Protein AF-A0A8S4QNG9-F1 (afdb_monomer)

Foldseek 3Di:
DDDDDPPDDPDDPDPDQPDPVSVVCVVVPPVNLVVCLVVVQVVLVVVCPDPPDDPPDCSVVDDRDDSVNVVVVVVVVVVPVVDDDPDPVVD

Secondary structure (DSSP, 8-state):
-------S-SS-SSPPPSSHHHHHHTTS-HHHHHHHHHHHHHHHHHHHTSTT--TT-GGGG--PPPHHHHHHHHHHHHHHHHS--S-GGG-

pLDDT: mean 91.46, std 7.07, range [65.31, 98.69]

Structure (mmCIF, N/CA/C/O backbone):
data_AF-A0A8S4QNG9-F1
#
_entry.id   AF-A0A8S4QNG9-F1
#
loop_
_atom_site.group_PDB
_atom_site.id
_atom_site.type_symbol
_atom_site.label_atom_id
_atom_site.label_alt_id
_atom_site.label_comp_id
_atom_site.label_asym_id
_atom_site.label_entity_id
_atom_site.label_seq_id
_atom_site.pdbx_PDB_ins_code
_atom_site.Cartn_x
_atom_site.Cartn_y
_atom_site.Cartn_z
_atom_site.occupancy
_atom_site.B_iso_or_equiv
_atom_site.auth_seq_id
_atom_site.auth_comp_id
_atom_site.auth_asym_id
_atom_site.auth_atom_id
_atom_site.pdbx_PDB_model_num
ATOM 1 N N . MET A 1 1 ? -39.002 -18.753 0.652 1.00 65.31 1 MET A N 1
ATOM 2 C CA . MET A 1 1 ? -37.804 -17.961 0.998 1.00 65.31 1 MET A CA 1
ATOM 3 C C . MET A 1 1 ? -37.126 -18.685 2.152 1.00 65.31 1 MET A C 1
ATOM 5 O O . MET A 1 1 ? -37.814 -18.953 3.127 1.00 65.31 1 MET A O 1
ATOM 9 N N . LYS A 1 2 ? -35.874 -19.139 2.008 1.00 69.75 2 LYS A N 1
ATOM 10 C CA . LYS A 1 2 ? -35.162 -19.803 3.113 1.00 69.75 2 LYS A CA 1
ATOM 11 C C . LYS A 1 2 ? -34.777 -18.737 4.139 1.00 69.75 2 LYS A C 1
ATOM 13 O O . LYS A 1 2 ? -34.159 -17.747 3.758 1.00 69.75 2 LYS A O 1
ATOM 18 N N . THR A 1 3 ? -35.165 -18.925 5.392 1.00 74.56 3 THR A N 1
ATOM 19 C CA . THR A 1 3 ? -34.655 -18.148 6.523 1.00 74.56 3 THR A CA 1
ATOM 20 C C . THR A 1 3 ? -33.199 -18.541 6.754 1.00 74.56 3 THR A C 1
ATOM 22 O O . THR A 1 3 ? -32.878 -19.725 6.837 1.00 74.56 3 THR A O 1
ATOM 25 N N . ILE A 1 4 ? -32.312 -17.548 6.756 1.00 82.38 4 ILE A N 1
ATOM 26 C CA . ILE A 1 4 ? -30.915 -17.714 7.151 1.00 82.38 4 ILE A CA 1
ATOM 27 C C . ILE A 1 4 ? -30.837 -17.176 8.573 1.00 82.38 4 ILE A C 1
ATOM 29 O O . ILE A 1 4 ? -30.959 -15.969 8.777 1.00 82.38 4 ILE A O 1
ATOM 33 N N . ASP A 1 5 ? -30.683 -18.076 9.537 1.00 80.81 5 ASP A N 1
ATOM 34 C CA . ASP A 1 5 ? -30.532 -17.703 10.937 1.00 80.81 5 ASP A CA 1
ATOM 35 C C . ASP A 1 5 ? -29.065 -17.340 11.187 1.00 80.81 5 ASP A C 1
ATOM 37 O O . ASP A 1 5 ? -28.170 -18.182 11.100 1.00 80.81 5 ASP A O 1
ATOM 41 N N . PHE A 1 6 ? -28.803 -16.064 11.464 1.00 81.00 6 PHE A N 1
ATOM 42 C CA . PHE A 1 6 ? -27.481 -15.601 11.878 1.00 81.00 6 PHE A CA 1
ATOM 43 C C . PHE A 1 6 ? -27.262 -16.003 13.341 1.00 81.00 6 PHE A C 1
ATOM 45 O O . PHE A 1 6 ? -27.693 -15.310 14.256 1.00 81.00 6 PHE A O 1
ATOM 52 N N . THR A 1 7 ? -26.630 -17.157 13.561 1.00 85.88 7 THR A N 1
ATOM 53 C CA . THR A 1 7 ? -26.410 -17.736 14.901 1.00 85.88 7 THR A CA 1
ATOM 54 C C . THR A 1 7 ? -25.183 -17.187 15.627 1.00 85.88 7 THR A C 1
ATOM 56 O O . THR A 1 7 ? -24.967 -17.514 16.791 1.00 85.88 7 THR A O 1
ATOM 59 N N . THR A 1 8 ? -24.349 -16.405 14.945 1.00 82.25 8 THR A N 1
ATOM 60 C CA . THR A 1 8 ? -23.089 -15.890 15.490 1.00 82.25 8 THR A CA 1
ATOM 61 C C . THR A 1 8 ? -23.275 -14.470 16.008 1.00 82.25 8 THR A C 1
ATOM 63 O O . THR A 1 8 ? -23.901 -13.643 15.346 1.00 82.25 8 THR A O 1
ATOM 66 N N . GLU A 1 9 ? -22.697 -14.178 17.172 1.00 83.19 9 GLU A N 1
ATOM 67 C CA . GLU A 1 9 ? -22.682 -12.827 17.730 1.00 83.19 9 GLU A CA 1
ATOM 68 C C . GLU A 1 9 ? -21.927 -11.858 16.812 1.00 83.19 9 GLU A C 1
ATOM 70 O O . GLU A 1 9 ? -20.857 -12.172 16.282 1.00 83.19 9 GLU A O 1
ATOM 75 N N . GLN A 1 10 ? -22.489 -10.664 16.620 1.00 83.06 10 GLN A N 1
ATOM 76 C CA . GLN A 1 10 ? -21.876 -9.622 15.805 1.00 83.06 10 GLN A CA 1
ATOM 77 C C . GLN A 1 10 ? -20.713 -8.980 16.573 1.00 83.06 10 GLN A C 1
ATOM 79 O O . GLN A 1 10 ? -20.893 -8.002 17.297 1.00 83.06 10 GLN A O 1
ATOM 84 N N . GLN A 1 11 ? -19.514 -9.532 16.399 1.00 85.25 11 GLN A N 1
ATOM 85 C CA . GLN A 1 11 ? -18.287 -9.058 17.035 1.00 85.25 11 GLN A CA 1
ATOM 86 C C . GLN A 1 11 ? -17.081 -9.156 16.098 1.00 85.25 11 GLN A C 1
ATOM 88 O O . GLN A 1 11 ? -17.127 -9.825 15.063 1.00 85.25 11 GLN A O 1
ATOM 93 N N . LEU A 1 12 ? -15.984 -8.497 16.478 1.00 83.19 12 LEU A N 1
ATOM 94 C CA . LEU A 1 12 ? -14.692 -8.737 15.845 1.00 83.19 12 LEU A CA 1
ATOM 95 C C . LEU A 1 12 ? -14.242 -10.167 16.157 1.00 83.19 12 LEU A C 1
ATOM 97 O O . LEU A 1 12 ? -14.281 -10.606 17.302 1.00 83.19 12 LEU A O 1
ATOM 101 N N . LEU A 1 13 ? -13.774 -10.878 15.133 1.00 89.31 13 LEU A N 1
ATOM 102 C CA . LEU A 1 13 ? -13.194 -12.220 15.278 1.00 89.31 13 LEU A CA 1
ATOM 103 C C . LEU A 1 13 ? -11.728 -12.183 15.744 1.00 89.31 13 LEU A C 1
ATOM 105 O O . LEU A 1 13 ? -11.031 -13.193 15.725 1.00 89.31 13 LEU A O 1
ATOM 109 N N . VAL A 1 14 ? -11.265 -11.002 16.137 1.00 89.31 14 VAL A N 1
ATOM 110 C CA . VAL A 1 14 ? -9.918 -10.691 16.602 1.00 89.31 14 VAL A CA 1
ATOM 111 C C . VAL A 1 14 ? -10.031 -9.800 17.837 1.00 89.31 14 VAL A C 1
ATOM 113 O O . VAL A 1 14 ? -11.057 -9.128 18.006 1.00 89.31 14 VAL A O 1
ATOM 116 N N . PRO A 1 15 ? -9.003 -9.760 18.701 1.00 91.44 15 PRO A N 1
ATOM 117 C CA . PRO A 1 15 ? -8.955 -8.789 19.780 1.00 91.44 15 PRO A CA 1
ATOM 118 C C . PRO A 1 15 ? -9.165 -7.364 19.244 1.00 91.44 15 PRO A C 1
ATOM 120 O O . PRO A 1 15 ? -8.622 -7.027 18.187 1.00 91.44 15 PRO A O 1
ATOM 123 N N . PRO A 1 16 ? -9.938 -6.520 19.946 1.00 91.38 16 PRO A N 1
ATOM 124 C CA . PRO A 1 16 ? -10.070 -5.120 19.577 1.00 91.38 16 PRO A CA 1
ATOM 125 C C . PRO A 1 16 ? -8.689 -4.442 19.541 1.00 91.38 16 PRO A C 1
ATOM 127 O O . PRO A 1 16 ? -7.887 -4.677 20.449 1.00 91.38 16 PRO A O 1
ATOM 130 N N . PRO A 1 17 ? -8.403 -3.610 18.525 1.00 94.50 17 PRO A N 1
ATOM 131 C CA . PRO A 1 17 ? -7.126 -2.912 18.431 1.00 94.50 17 PRO A CA 1
ATOM 132 C C . PRO A 1 17 ? -6.967 -1.930 19.595 1.00 94.50 17 PRO A C 1
ATOM 134 O O . PRO A 1 17 ? -7.944 -1.304 20.019 1.00 94.50 17 PRO A O 1
ATOM 137 N N . THR A 1 18 ? -5.744 -1.791 20.112 1.00 96.00 18 THR A N 1
ATOM 138 C CA . THR A 1 18 ? -5.481 -0.930 21.275 1.00 96.00 18 THR A CA 1
ATOM 139 C C . THR A 1 18 ? -5.102 0.496 20.886 1.00 96.00 18 THR A C 1
ATOM 141 O O . THR A 1 18 ? -5.309 1.423 21.670 1.00 96.00 18 THR A O 1
ATOM 144 N N . ASP A 1 19 ? -4.631 0.687 19.652 1.00 96.69 19 ASP A N 1
ATOM 145 C CA . ASP A 1 19 ? -4.289 1.985 19.085 1.00 96.69 19 ASP A CA 1
ATOM 146 C C . ASP A 1 19 ? -4.614 2.068 17.567 1.00 96.69 19 ASP A C 1
ATOM 148 O O . ASP A 1 19 ? -5.037 1.079 16.951 1.00 96.69 19 ASP A O 1
ATOM 152 N N . PRO A 1 20 ? -4.474 3.250 16.930 1.00 94.31 20 PRO A N 1
ATOM 153 C CA . PRO A 1 20 ? -4.750 3.407 15.501 1.00 94.31 20 PRO A CA 1
ATOM 154 C C . PRO A 1 20 ? -3.847 2.578 14.577 1.00 94.31 20 PRO A C 1
ATOM 156 O O . PRO A 1 20 ? -4.268 2.228 13.473 1.00 94.31 20 PRO A O 1
ATOM 159 N N . TYR A 1 21 ? -2.617 2.277 14.995 1.00 94.69 21 TYR A N 1
ATOM 160 C CA . TYR A 1 21 ? -1.690 1.463 14.216 1.00 94.69 21 TYR A CA 1
ATOM 161 C C . TYR A 1 21 ? -2.103 -0.012 14.243 1.00 94.69 21 TYR A C 1
ATOM 163 O O . TYR A 1 21 ? -2.155 -0.642 13.186 1.00 94.69 21 TYR A O 1
ATOM 171 N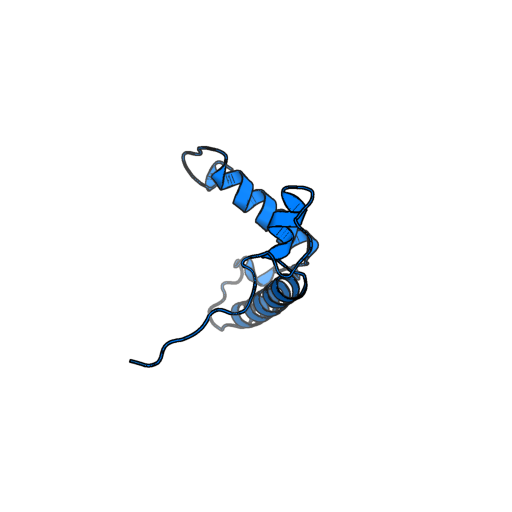 N . ASP A 1 22 ? -2.504 -0.535 15.402 1.00 95.12 22 ASP A N 1
ATOM 172 C CA . ASP A 1 22 ? -3.093 -1.869 15.527 1.00 95.12 22 ASP A CA 1
ATOM 173 C C . ASP A 1 22 ? -4.327 -2.001 14.629 1.00 95.12 22 ASP A C 1
ATOM 175 O O . ASP A 1 22 ? -4.461 -2.969 13.882 1.00 95.12 22 ASP A O 1
ATOM 179 N N . ALA A 1 23 ? -5.208 -0.993 14.646 1.00 94.19 23 ALA A N 1
ATOM 180 C CA . ALA A 1 23 ? -6.403 -0.975 13.808 1.00 94.19 23 ALA A CA 1
ATOM 181 C C . ALA A 1 23 ? -6.056 -0.997 12.310 1.00 94.19 23 ALA A C 1
ATOM 183 O O . ALA A 1 23 ? -6.708 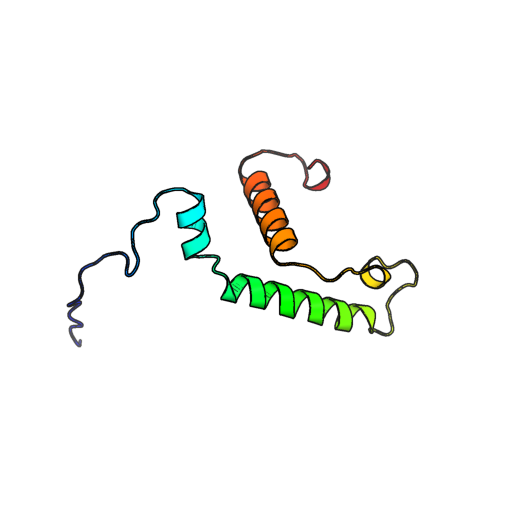-1.695 11.537 1.00 94.19 23 ALA A O 1
ATOM 184 N N . PHE A 1 24 ? -5.015 -0.269 11.898 1.00 94.81 24 PHE A N 1
ATOM 185 C CA . PHE A 1 24 ? -4.495 -0.301 10.530 1.00 94.81 24 PHE A CA 1
ATOM 186 C C . PHE A 1 24 ? -3.946 -1.688 10.153 1.00 94.81 24 PHE A C 1
ATOM 188 O O . PHE A 1 24 ? -4.247 -2.203 9.073 1.00 94.81 24 PHE A O 1
ATOM 195 N N . ARG A 1 25 ? -3.193 -2.326 11.056 1.00 95.12 25 ARG A N 1
ATOM 196 C CA . ARG A 1 25 ? -2.572 -3.642 10.834 1.00 95.12 25 ARG A CA 1
ATOM 197 C C . ARG A 1 25 ? -3.572 -4.798 10.777 1.00 95.12 25 ARG A C 1
ATOM 199 O O . ARG A 1 25 ? -3.220 -5.845 10.245 1.00 95.12 25 ARG A O 1
ATOM 206 N N . LEU A 1 26 ? -4.817 -4.603 11.223 1.00 94.44 26 LEU A N 1
ATOM 207 C CA . LEU A 1 26 ? -5.907 -5.560 10.980 1.00 94.44 26 LEU A CA 1
ATOM 208 C C . LEU A 1 26 ? -6.273 -5.692 9.494 1.00 94.44 26 LEU A C 1
ATOM 210 O O . LEU A 1 26 ? -6.769 -6.737 9.084 1.00 94.44 26 LEU A O 1
ATOM 214 N N . PHE A 1 27 ? -6.066 -4.639 8.700 1.00 92.88 27 PHE A N 1
ATOM 215 C CA . PHE A 1 27 ? -6.364 -4.638 7.263 1.00 92.88 27 PHE A CA 1
ATOM 216 C C . PHE A 1 27 ? -5.113 -4.824 6.414 1.00 92.88 27 PHE A C 1
ATOM 218 O O . PHE A 1 27 ? -5.165 -5.452 5.359 1.00 92.88 27 PHE A O 1
ATOM 225 N N . ILE A 1 28 ? -4.001 -4.237 6.856 1.00 96.00 28 ILE A N 1
ATOM 226 C CA . ILE A 1 28 ? -2.713 -4.318 6.179 1.00 96.00 28 ILE A CA 1
ATOM 227 C C . ILE A 1 28 ? -1.828 -5.257 6.983 1.00 96.00 28 ILE A C 1
ATOM 229 O O . ILE A 1 28 ? -1.035 -4.803 7.807 1.00 96.00 28 ILE A O 1
ATOM 233 N N . ASP A 1 29 ? -2.006 -6.559 6.778 1.00 95.88 29 ASP A N 1
ATOM 234 C CA . ASP A 1 29 ? -1.241 -7.608 7.451 1.00 95.88 29 ASP A CA 1
ATOM 235 C C . ASP A 1 29 ? 0.110 -7.886 6.761 1.00 95.88 29 ASP A C 1
ATOM 237 O O . ASP A 1 29 ? 0.482 -7.267 5.760 1.00 95.88 29 ASP A O 1
ATOM 241 N N . ASP A 1 30 ? 0.911 -8.767 7.363 1.00 97.50 30 ASP A N 1
ATOM 242 C CA . ASP A 1 30 ? 2.228 -9.110 6.826 1.00 97.50 30 ASP A CA 1
ATOM 243 C C . ASP A 1 30 ? 2.170 -9.842 5.486 1.00 97.50 30 ASP A C 1
ATOM 245 O O . ASP A 1 30 ? 3.030 -9.578 4.644 1.00 97.50 30 ASP A O 1
ATOM 249 N N . ASP A 1 31 ? 1.161 -10.685 5.274 1.00 98.00 31 ASP A N 1
ATOM 250 C CA . ASP A 1 31 ? 0.995 -11.462 4.046 1.00 98.00 31 ASP A CA 1
ATOM 251 C C . ASP A 1 31 ? 0.664 -10.546 2.862 1.00 98.00 31 ASP A C 1
ATOM 253 O O . ASP A 1 31 ? 1.237 -10.680 1.776 1.00 98.00 31 ASP A O 1
ATOM 257 N N . LEU A 1 32 ? -0.217 -9.565 3.072 1.00 98.12 32 LEU A N 1
ATOM 258 C CA . LEU A 1 32 ? -0.549 -8.552 2.080 1.00 98.12 32 LEU A CA 1
ATOM 259 C C . LEU A 1 32 ? 0.666 -7.684 1.754 1.00 98.12 32 LEU A C 1
ATOM 261 O O . LEU A 1 32 ? 0.948 -7.433 0.580 1.00 98.12 32 LEU A O 1
ATOM 265 N N . LEU A 1 33 ? 1.401 -7.233 2.770 1.00 98.44 33 LEU A N 1
ATOM 266 C CA . LEU A 1 33 ? 2.617 -6.446 2.567 1.00 98.44 33 LEU A CA 1
ATOM 267 C C . LEU A 1 33 ? 3.670 -7.234 1.777 1.00 98.44 33 LEU A C 1
ATOM 269 O O . LEU A 1 33 ? 4.245 -6.699 0.828 1.00 98.44 33 LEU A O 1
ATOM 273 N N . ASP A 1 34 ? 3.889 -8.505 2.115 1.00 98.56 34 ASP A N 1
ATOM 274 C CA . ASP A 1 34 ? 4.847 -9.362 1.412 1.00 98.56 34 ASP A CA 1
ATOM 275 C C . ASP A 1 34 ? 4.412 -9.632 -0.031 1.00 98.56 34 ASP A C 1
ATOM 277 O O . ASP A 1 34 ? 5.241 -9.615 -0.948 1.00 98.56 34 ASP A O 1
ATOM 281 N N . LEU A 1 35 ? 3.107 -9.801 -0.267 1.00 98.62 35 LEU A N 1
ATOM 282 C CA . LEU A 1 35 ? 2.549 -9.909 -1.610 1.00 98.62 35 LEU A CA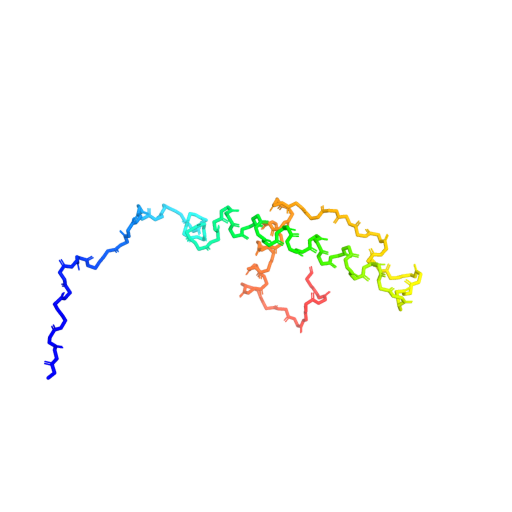 1
ATOM 283 C C . LEU A 1 35 ? 2.829 -8.646 -2.434 1.00 98.62 35 LEU A C 1
ATOM 285 O O . LEU A 1 35 ? 3.322 -8.749 -3.559 1.00 98.62 35 LEU A O 1
ATOM 289 N N . ILE A 1 36 ? 2.563 -7.459 -1.881 1.00 98.50 36 ILE A N 1
ATOM 290 C CA . ILE A 1 36 ? 2.812 -6.184 -2.567 1.00 98.50 36 ILE A CA 1
ATOM 291 C C . ILE A 1 36 ? 4.300 -6.035 -2.887 1.00 98.50 36 ILE A C 1
ATOM 293 O O . ILE A 1 36 ? 4.648 -5.714 -4.026 1.00 98.50 36 ILE A O 1
ATOM 297 N N . VAL A 1 37 ? 5.184 -6.299 -1.920 1.00 98.69 37 VAL A N 1
ATOM 298 C CA . VAL A 1 37 ? 6.641 -6.224 -2.108 1.00 98.69 37 VAL A CA 1
ATOM 299 C C . VAL A 1 37 ? 7.093 -7.162 -3.226 1.00 98.69 37 VAL A C 1
ATOM 301 O O . VAL A 1 37 ? 7.803 -6.739 -4.146 1.00 98.69 37 VAL A O 1
ATOM 304 N N . ARG A 1 38 ? 6.659 -8.426 -3.186 1.00 98.62 38 ARG A N 1
ATOM 305 C CA . ARG A 1 38 ? 7.022 -9.434 -4.187 1.00 98.62 38 ARG A CA 1
ATOM 306 C C . ARG A 1 38 ? 6.568 -9.020 -5.581 1.00 98.62 38 ARG A C 1
ATOM 308 O O . ARG A 1 38 ? 7.380 -9.006 -6.506 1.00 98.62 38 ARG A O 1
ATOM 315 N N . GLU A 1 39 ? 5.293 -8.676 -5.736 1.00 98.62 39 GLU A N 1
ATOM 316 C CA . GLU A 1 39 ? 4.729 -8.352 -7.0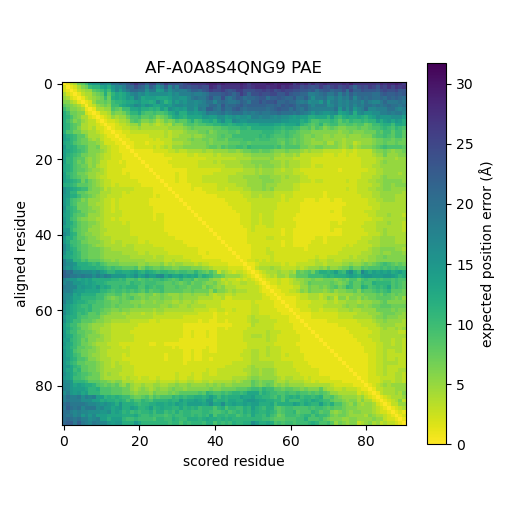47 1.00 98.62 39 GLU A CA 1
ATOM 317 C C . GLU A 1 39 ? 5.280 -7.039 -7.606 1.00 98.62 39 GLU A C 1
ATOM 319 O O . GLU A 1 39 ? 5.534 -6.951 -8.809 1.00 98.62 39 GLU A O 1
ATOM 324 N N . THR A 1 40 ? 5.541 -6.044 -6.755 1.00 98.38 40 THR A N 1
ATOM 325 C CA . THR A 1 40 ? 6.128 -4.762 -7.176 1.00 98.38 40 THR A CA 1
ATOM 326 C C . THR A 1 40 ? 7.548 -4.954 -7.694 1.00 98.38 40 THR A C 1
ATOM 328 O O . THR A 1 40 ? 7.880 -4.482 -8.783 1.00 98.38 40 THR A O 1
ATOM 331 N N . ASN A 1 41 ? 8.376 -5.711 -6.972 1.00 98.38 41 ASN A N 1
ATOM 332 C CA . ASN A 1 41 ? 9.735 -6.018 -7.412 1.00 98.38 41 ASN A CA 1
ATOM 333 C C . ASN A 1 41 ? 9.750 -6.886 -8.678 1.00 98.38 41 ASN A C 1
ATOM 335 O O . ASN A 1 41 ? 10.499 -6.599 -9.613 1.00 98.38 41 ASN A O 1
ATOM 339 N N . ALA A 1 42 ? 8.885 -7.902 -8.760 1.00 98.06 42 ALA A N 1
ATOM 340 C CA . ALA A 1 42 ? 8.742 -8.710 -9.970 1.00 98.06 42 ALA A CA 1
ATOM 341 C C . 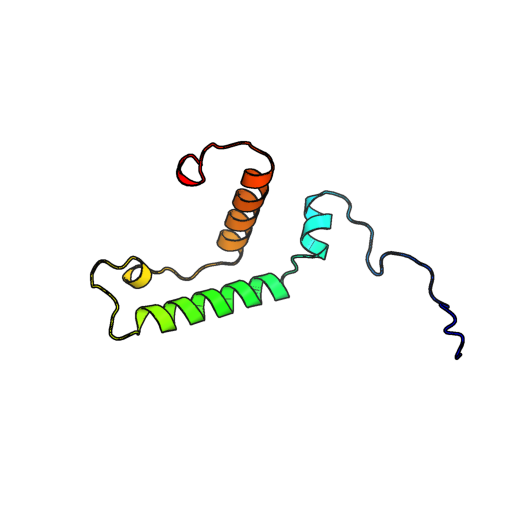ALA A 1 42 ? 8.303 -7.856 -11.169 1.00 98.06 42 ALA A C 1
ATOM 343 O O . ALA A 1 42 ? 8.799 -8.028 -12.284 1.00 98.06 42 ALA A O 1
ATOM 344 N N . ASN A 1 43 ? 7.399 -6.901 -10.944 1.00 97.44 43 ASN A N 1
ATOM 345 C CA . ASN A 1 43 ? 6.985 -5.960 -11.970 1.00 97.44 43 ASN A CA 1
ATOM 346 C C . ASN A 1 43 ? 8.132 -5.059 -12.422 1.00 97.44 43 ASN A C 1
ATOM 348 O O . ASN A 1 43 ? 8.293 -4.858 -13.622 1.00 97.44 43 ASN A O 1
ATOM 352 N N . ALA A 1 44 ? 8.953 -4.564 -11.498 1.00 96.69 44 ALA A N 1
ATOM 353 C CA . ALA A 1 44 ? 10.088 -3.723 -11.847 1.00 96.69 44 ALA A CA 1
ATOM 354 C C . ALA A 1 44 ? 11.083 -4.441 -12.771 1.00 96.69 44 ALA A C 1
ATOM 356 O O . ALA A 1 44 ? 11.539 -3.854 -13.750 1.00 96.69 44 ALA A O 1
ATOM 357 N N . VAL A 1 45 ? 11.336 -5.733 -12.530 1.00 95.69 45 VAL A N 1
ATOM 358 C CA . VAL A 1 45 ? 12.152 -6.574 -13.423 1.00 95.69 45 VAL A CA 1
ATOM 359 C C . VAL A 1 45 ? 11.514 -6.693 -14.808 1.00 95.69 45 VAL A C 1
ATOM 361 O O . VAL A 1 45 ? 12.193 -6.483 -15.812 1.00 95.69 45 VAL A O 1
ATOM 364 N N . ARG A 1 46 ? 10.207 -6.984 -14.884 1.00 95.88 46 ARG A N 1
ATOM 365 C CA . ARG A 1 46 ? 9.487 -7.087 -16.168 1.00 95.88 46 ARG A CA 1
ATOM 366 C C . ARG A 1 46 ? 9.530 -5.780 -16.957 1.00 95.88 46 ARG A C 1
ATOM 368 O O . ARG A 1 46 ? 9.780 -5.805 -18.156 1.00 95.88 46 ARG A O 1
ATOM 375 N N . VAL A 1 47 ? 9.301 -4.650 -16.288 1.00 95.00 47 VAL A N 1
ATOM 376 C CA . VAL A 1 47 ? 9.327 -3.322 -16.916 1.00 95.00 47 VAL A CA 1
ATOM 377 C C . VAL A 1 47 ? 10.741 -2.967 -17.361 1.00 95.00 47 VAL A C 1
ATOM 379 O O . VAL A 1 47 ? 10.902 -2.474 -18.470 1.00 95.00 47 VAL A O 1
ATOM 382 N N . GLY A 1 48 ? 11.761 -3.236 -16.542 1.00 93.88 48 GLY A N 1
ATOM 383 C CA . GLY A 1 48 ? 13.159 -2.963 -16.881 1.00 93.88 48 GLY A CA 1
ATOM 384 C C . GLY A 1 48 ? 13.690 -3.804 -18.045 1.00 93.88 48 GLY A C 1
ATOM 385 O O . GLY A 1 48 ? 14.578 -3.354 -18.761 1.00 93.88 48 GLY A O 1
ATOM 386 N N . ALA A 1 49 ? 13.124 -4.992 -18.267 1.00 92.19 49 ALA A N 1
ATOM 387 C CA . ALA A 1 49 ? 13.489 -5.879 -19.369 1.00 92.19 49 ALA A CA 1
ATOM 388 C C . ALA A 1 49 ? 12.750 -5.588 -20.692 1.00 92.19 49 ALA A C 1
ATOM 390 O O . ALA A 1 49 ? 12.985 -6.287 -21.673 1.00 92.19 49 ALA A O 1
ATOM 391 N N . ALA A 1 50 ? 11.843 -4.605 -20.740 1.00 92.94 50 ALA A N 1
ATOM 392 C CA . ALA A 1 50 ? 11.085 -4.305 -21.952 1.00 92.94 50 ALA A CA 1
ATOM 393 C C . ALA A 1 50 ? 11.951 -3.615 -23.030 1.00 92.94 50 ALA A C 1
ATOM 395 O O . ALA A 1 50 ? 12.760 -2.735 -22.735 1.00 92.94 50 ALA A O 1
ATOM 396 N N . ASP A 1 51 ? 11.725 -3.956 -24.303 1.00 84.50 51 ASP A N 1
ATOM 397 C CA . ASP A 1 51 ? 12.546 -3.495 -25.441 1.00 84.50 51 ASP A CA 1
ATOM 398 C C . ASP A 1 51 ? 12.555 -1.967 -25.645 1.00 84.50 51 ASP A C 1
ATOM 400 O O . ASP A 1 51 ? 13.436 -1.410 -26.300 1.00 84.50 51 ASP A O 1
ATOM 404 N N . ASN A 1 52 ? 11.565 -1.263 -25.099 1.00 90.50 52 ASN A N 1
ATOM 405 C CA . ASN A 1 52 ? 11.367 0.177 -25.257 1.00 90.50 52 ASN A CA 1
ATOM 406 C C . ASN A 1 52 ? 11.846 1.009 -24.053 1.00 90.50 52 ASN A C 1
ATOM 408 O O . ASN A 1 52 ? 11.550 2.209 -23.977 1.00 90.50 52 ASN A O 1
ATOM 412 N N . VAL A 1 53 ? 12.579 0.413 -23.110 1.00 90.50 53 VAL A N 1
ATOM 413 C CA . VAL A 1 53 ? 13.107 1.145 -21.955 1.00 90.50 53 VAL A CA 1
ATOM 414 C C . VAL A 1 53 ? 14.201 2.113 -22.401 1.00 90.50 53 VAL A C 1
ATOM 416 O O . VAL A 1 53 ? 15.275 1.736 -22.869 1.00 90.50 53 VAL A O 1
ATOM 419 N N . LYS A 1 54 ? 13.943 3.413 -22.224 1.00 91.69 54 LYS A N 1
ATOM 420 C CA . LYS A 1 54 ? 14.945 4.454 -22.480 1.00 91.69 54 LYS A CA 1
ATOM 421 C C . LYS A 1 54 ? 16.121 4.296 -21.518 1.00 91.69 54 LYS A C 1
ATOM 423 O O . LYS A 1 54 ? 15.932 4.038 -20.332 1.00 91.69 54 LYS A O 1
ATOM 428 N N . ARG A 1 55 ? 17.336 4.578 -21.996 1.00 87.25 55 ARG A N 1
ATOM 429 C CA . ARG A 1 55 ? 18.570 4.512 -21.189 1.00 87.25 55 ARG A CA 1
ATOM 430 C C . ARG A 1 55 ? 18.514 5.360 -19.910 1.00 87.25 55 ARG A C 1
ATOM 432 O O . ARG A 1 55 ? 19.077 4.968 -18.897 1.00 87.25 55 ARG A O 1
ATOM 439 N N . ASN A 1 56 ? 17.829 6.503 -19.943 1.00 91.69 56 ASN A N 1
ATOM 440 C CA . ASN A 1 56 ? 17.663 7.405 -18.798 1.00 91.69 56 ASN A CA 1
ATOM 441 C C . ASN A 1 56 ? 16.407 7.120 -17.952 1.00 91.69 56 ASN A C 1
ATOM 443 O O . ASN A 1 56 ? 16.058 7.933 -17.099 1.00 91.69 56 ASN A O 1
ATOM 447 N N . SER A 1 57 ? 15.702 6.012 -18.200 1.00 92.31 57 SER A N 1
ATOM 448 C CA . SER A 1 57 ? 14.552 5.619 -17.388 1.00 92.31 57 SER A CA 1
ATOM 449 C C . SER A 1 57 ? 14.984 5.300 -15.958 1.00 92.31 57 SER A C 1
ATOM 451 O O . SER A 1 57 ? 15.981 4.609 -15.748 1.00 92.31 57 SER A O 1
ATOM 453 N N . GLN A 1 58 ? 14.204 5.752 -14.973 1.00 90.38 58 GLN A N 1
ATOM 454 C CA . GLN A 1 58 ? 14.470 5.471 -13.557 1.00 90.38 58 GLN A CA 1
ATOM 455 C C . GLN A 1 58 ? 14.400 3.978 -13.228 1.00 90.38 58 GLN A C 1
ATOM 457 O O . GLN A 1 58 ? 15.068 3.531 -12.301 1.00 90.38 58 GLN A O 1
ATOM 462 N N . ILE A 1 59 ? 13.659 3.191 -14.017 1.00 93.88 59 ILE A N 1
ATOM 463 C CA . ILE A 1 59 ? 13.568 1.740 -13.820 1.00 93.88 59 ILE A CA 1
ATOM 464 C C . ILE A 1 59 ? 14.933 1.045 -13.928 1.00 93.88 59 ILE A C 1
ATOM 466 O O . ILE A 1 59 ? 15.159 0.039 -13.267 1.00 93.88 59 ILE A O 1
ATOM 470 N N . ASN A 1 60 ? 15.874 1.621 -14.685 1.00 91.81 60 ASN A N 1
ATOM 471 C CA . ASN A 1 60 ? 17.237 1.095 -14.804 1.00 91.81 60 ASN A CA 1
ATOM 472 C C . ASN A 1 60 ? 18.030 1.212 -13.492 1.00 91.81 60 ASN A C 1
ATOM 474 O O . ASN A 1 60 ? 19.027 0.521 -13.318 1.00 91.81 60 ASN A O 1
ATOM 478 N N . ASN A 1 61 ? 17.589 2.082 -12.580 1.00 94.69 61 ASN A N 1
ATOM 479 C CA . ASN A 1 61 ? 18.173 2.290 -11.258 1.00 94.69 61 ASN A CA 1
ATOM 480 C C . ASN A 1 61 ? 17.263 1.745 -10.143 1.00 94.69 61 ASN A C 1
ATOM 482 O O . ASN A 1 61 ? 17.395 2.167 -8.991 1.00 94.69 61 ASN A O 1
ATOM 486 N N . TRP A 1 62 ? 16.312 0.859 -10.474 1.00 95.81 62 TRP A N 1
ATOM 487 C CA . TRP A 1 62 ? 15.397 0.287 -9.491 1.00 95.81 62 TRP A CA 1
ATOM 488 C C . TRP A 1 62 ? 16.166 -0.432 -8.381 1.00 95.81 62 TRP A C 1
ATOM 490 O O . TRP A 1 62 ? 17.079 -1.219 -8.638 1.00 95.81 62 TRP A O 1
ATOM 500 N N . LYS A 1 63 ? 15.766 -0.173 -7.138 1.00 96.25 63 LYS A N 1
ATOM 501 C CA . LYS A 1 63 ? 16.242 -0.885 -5.953 1.00 96.25 63 LYS A CA 1
ATOM 502 C C . LYS A 1 63 ? 15.124 -1.780 -5.456 1.00 96.25 63 LYS A C 1
ATOM 504 O O . LYS A 1 63 ? 13.959 -1.414 -5.556 1.00 96.25 63 LYS A O 1
ATOM 509 N N . VAL A 1 64 ? 15.492 -2.943 -4.929 1.00 97.44 64 VAL A N 1
ATOM 510 C CA . VAL A 1 64 ? 14.524 -3.871 -4.344 1.00 97.44 64 VAL A CA 1
ATOM 511 C C . VAL A 1 64 ? 13.768 -3.152 -3.230 1.00 97.44 64 VAL A C 1
ATOM 513 O O . VAL A 1 64 ? 14.386 -2.740 -2.256 1.00 97.44 64 VAL A O 1
ATOM 516 N N . LEU A 1 65 ? 12.453 -3.021 -3.399 1.00 98.31 65 LEU A N 1
ATOM 517 C CA . LEU A 1 65 ? 11.552 -2.481 -2.389 1.00 98.31 65 LEU A CA 1
ATOM 518 C C . LEU A 1 65 ? 11.537 -3.414 -1.179 1.00 98.31 65 LEU A C 1
ATOM 520 O O . LEU A 1 65 ? 11.338 -4.620 -1.361 1.00 98.31 65 LEU A O 1
ATOM 524 N N . THR A 1 66 ? 11.685 -2.869 0.026 1.00 98.25 66 THR A N 1
ATOM 525 C CA . THR A 1 66 ? 11.501 -3.622 1.276 1.00 98.25 66 THR A CA 1
ATOM 526 C C . THR A 1 66 ? 10.132 -3.373 1.912 1.00 98.25 66 THR A C 1
ATOM 528 O O . THR A 1 66 ? 9.409 -2.435 1.563 1.00 98.25 66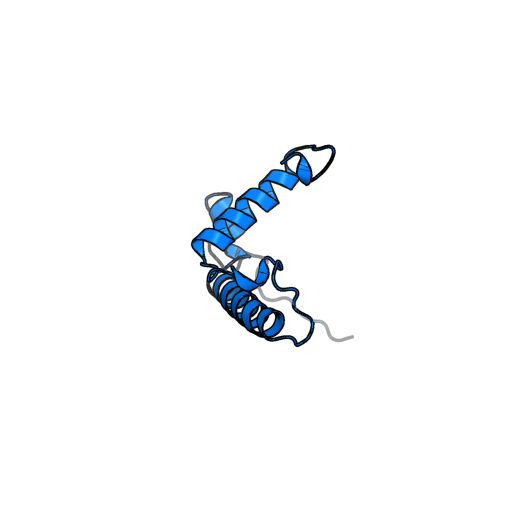 THR A O 1
ATOM 531 N N . LYS A 1 67 ? 9.760 -4.222 2.877 1.00 97.94 67 LYS A N 1
ATOM 532 C CA . LYS A 1 67 ? 8.521 -4.067 3.652 1.00 97.94 67 LYS A CA 1
ATOM 533 C C . LYS A 1 67 ? 8.543 -2.786 4.493 1.00 97.94 67 LYS A C 1
ATOM 535 O O . LYS A 1 67 ? 7.529 -2.102 4.578 1.00 97.94 67 LYS A O 1
ATOM 540 N N . GLU A 1 68 ? 9.689 -2.417 5.061 1.00 97.62 68 GLU A N 1
ATOM 541 C CA . GLU A 1 68 ? 9.866 -1.183 5.840 1.00 97.62 68 GLU A CA 1
ATOM 542 C C . GLU A 1 68 ? 9.704 0.069 4.970 1.00 97.62 68 GLU A C 1
ATOM 544 O O . GLU A 1 68 ? 9.046 1.033 5.370 1.00 97.62 68 GLU A O 1
ATOM 549 N N . GLU A 1 69 ? 10.266 0.046 3.759 1.00 98.19 69 GLU A N 1
ATOM 550 C CA . GLU A 1 69 ? 10.104 1.124 2.783 1.00 98.19 69 GLU A CA 1
ATOM 551 C C . GLU A 1 69 ? 8.642 1.247 2.340 1.00 98.19 69 GLU A C 1
ATOM 553 O O . GLU A 1 69 ? 8.101 2.353 2.300 1.00 98.19 69 GLU A O 1
ATOM 558 N N . LEU A 1 70 ? 7.970 0.119 2.082 1.00 98.19 70 LEU A N 1
ATOM 559 C CA . LEU A 1 70 ? 6.545 0.097 1.757 1.00 98.19 70 LEU A CA 1
ATOM 560 C C . LEU A 1 70 ? 5.690 0.650 2.907 1.00 98.19 70 LEU A C 1
ATOM 562 O O . LEU A 1 70 ? 4.808 1.471 2.672 1.00 98.19 70 LEU A O 1
ATOM 566 N N . MET A 1 71 ? 5.963 0.250 4.149 1.00 97.88 71 MET A N 1
ATOM 567 C CA . MET A 1 71 ? 5.263 0.761 5.332 1.00 97.88 71 MET A CA 1
ATOM 568 C C . MET A 1 71 ? 5.466 2.267 5.510 1.00 97.88 71 MET A C 1
ATOM 570 O O . MET A 1 71 ? 4.512 2.993 5.791 1.00 97.88 71 MET A O 1
ATOM 574 N N . THR A 1 72 ? 6.687 2.752 5.279 1.00 96.94 72 THR A N 1
ATOM 575 C CA . THR A 1 72 ? 6.987 4.189 5.280 1.00 96.94 72 THR A CA 1
ATOM 576 C C . THR A 1 72 ? 6.181 4.913 4.203 1.00 96.94 72 THR A C 1
ATOM 578 O O . THR A 1 72 ? 5.532 5.920 4.486 1.00 96.94 72 THR A O 1
ATOM 581 N N . PHE A 1 73 ? 6.161 4.376 2.981 1.00 96.19 73 PHE A N 1
ATOM 582 C CA . PHE A 1 73 ? 5.382 4.926 1.876 1.00 96.19 73 PHE A CA 1
ATOM 583 C C . PHE A 1 73 ? 3.882 4.986 2.195 1.00 96.19 73 PHE A C 1
ATOM 585 O O . PHE A 1 73 ? 3.259 6.019 1.964 1.00 96.19 73 PHE A O 1
ATOM 592 N N . LEU A 1 74 ? 3.303 3.926 2.768 1.00 96.06 74 LEU A N 1
ATOM 593 C CA . LEU A 1 74 ? 1.895 3.912 3.179 1.00 96.06 74 LEU A CA 1
ATOM 594 C C . LEU A 1 74 ? 1.610 4.952 4.269 1.00 96.06 74 LEU A C 1
ATOM 596 O O . LEU A 1 74 ? 0.584 5.627 4.209 1.00 96.06 74 LEU A O 1
ATOM 600 N N . GLY A 1 75 ? 2.527 5.139 5.221 1.00 94.38 75 GLY A N 1
ATOM 601 C CA . GLY A 1 75 ? 2.429 6.202 6.222 1.00 94.38 75 GLY A CA 1
ATOM 602 C C . GLY A 1 75 ? 2.394 7.598 5.594 1.00 94.38 75 GLY A C 1
ATOM 603 O O . GLY A 1 75 ? 1.520 8.400 5.922 1.00 94.38 75 GLY A O 1
ATOM 604 N N . LEU A 1 76 ? 3.291 7.872 4.639 1.00 94.12 76 LEU A N 1
ATOM 605 C CA . LEU A 1 76 ? 3.294 9.133 3.888 1.00 94.12 76 LEU A CA 1
ATOM 606 C C . LEU A 1 76 ? 2.006 9.299 3.074 1.00 94.12 76 LEU A C 1
ATOM 608 O O . LEU A 1 76 ? 1.395 10.364 3.108 1.00 94.12 76 LEU A O 1
ATOM 612 N N . LEU A 1 77 ? 1.554 8.240 2.399 1.00 92.44 77 LEU A N 1
ATOM 613 C CA . LEU A 1 77 ? 0.318 8.238 1.619 1.00 92.44 77 LEU A CA 1
ATOM 614 C C . LEU A 1 77 ? -0.890 8.596 2.492 1.00 92.44 77 LEU A C 1
ATOM 616 O O . LEU A 1 77 ? -1.676 9.467 2.123 1.00 92.44 77 LEU A O 1
ATOM 620 N N . LEU A 1 78 ? -1.018 7.985 3.670 1.00 92.38 78 LEU A N 1
ATOM 621 C CA . LEU A 1 78 ? -2.075 8.320 4.624 1.00 92.38 78 LEU A CA 1
ATOM 622 C C . LEU A 1 78 ? -1.949 9.765 5.118 1.00 92.38 78 LEU A C 1
ATOM 624 O O . LEU A 1 78 ? -2.959 10.464 5.214 1.00 92.38 78 LEU A O 1
ATOM 628 N N . HIS A 1 79 ? -0.725 10.246 5.364 1.00 91.31 79 HIS A N 1
ATOM 629 C CA . HIS A 1 79 ? -0.501 11.629 5.774 1.00 91.31 79 HIS A CA 1
ATOM 630 C C . HIS A 1 79 ? -0.986 12.628 4.716 1.00 91.31 79 HIS A C 1
ATOM 632 O O . HIS A 1 79 ? -1.618 13.622 5.084 1.00 91.31 79 HIS A O 1
ATOM 638 N N . THR A 1 80 ? -0.821 12.332 3.419 1.00 90.38 80 THR A N 1
ATOM 639 C CA . THR A 1 80 ? -1.365 13.186 2.343 1.00 90.38 80 THR A CA 1
ATOM 640 C C . THR A 1 80 ? -2.884 13.367 2.428 1.00 90.38 80 THR A C 1
ATOM 642 O O . THR A 1 80 ? -3.389 14.425 2.072 1.00 90.38 80 THR A O 1
ATOM 645 N N . GLY A 1 81 ? -3.622 12.385 2.961 1.00 88.06 81 GLY A N 1
ATOM 646 C CA . GLY A 1 81 ? -5.067 12.492 3.187 1.00 88.06 81 GLY A CA 1
ATOM 647 C C . GLY A 1 81 ? -5.454 13.367 4.385 1.00 88.06 81 GLY A C 1
ATOM 648 O O . GLY A 1 81 ? -6.605 13.784 4.498 1.00 88.06 81 GLY A O 1
ATOM 649 N N . THR A 1 82 ? -4.504 13.660 5.278 1.00 89.56 82 THR A N 1
ATOM 650 C CA . THR A 1 82 ? -4.723 14.476 6.488 1.00 89.56 82 THR A CA 1
ATOM 651 C C . THR A 1 82 ? -4.356 15.948 6.312 1.00 89.56 82 THR A C 1
ATOM 653 O O . THR A 1 82 ? -4.699 16.771 7.161 1.00 89.56 82 THR A O 1
ATOM 656 N N . ILE A 1 83 ? -3.700 16.299 5.205 1.00 89.00 83 ILE A N 1
ATOM 657 C CA . ILE A 1 83 ? -3.286 17.666 4.886 1.00 89.00 83 ILE A CA 1
ATOM 658 C C . ILE A 1 83 ? -3.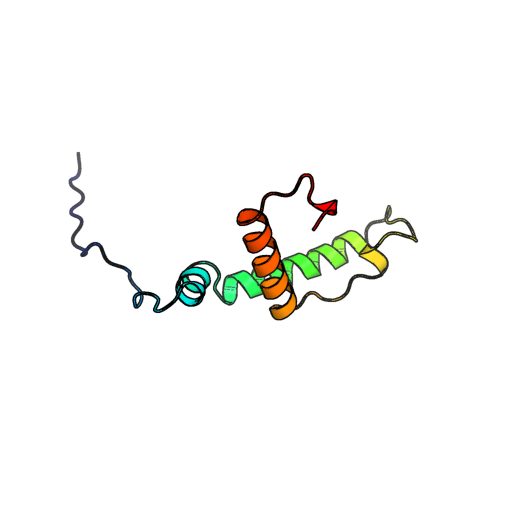877 18.104 3.544 1.00 89.00 83 ILE A C 1
ATOM 660 O O . ILE A 1 83 ? -4.156 17.290 2.670 1.00 89.00 83 ILE A O 1
ATOM 664 N N . ARG A 1 84 ? -4.085 19.411 3.364 1.00 82.81 84 ARG A N 1
ATOM 665 C CA . ARG A 1 84 ? -4.492 19.968 2.067 1.00 82.81 84 ARG A CA 1
ATOM 666 C C . ARG A 1 84 ? -3.273 20.539 1.367 1.00 82.81 84 ARG A C 1
ATOM 668 O O . ARG A 1 84 ? -2.732 21.545 1.815 1.00 82.81 84 ARG A O 1
ATOM 675 N N . LEU A 1 85 ? -2.890 19.916 0.261 1.00 81.00 85 LEU A N 1
ATOM 676 C CA . LEU A 1 85 ? -1.884 20.430 -0.659 1.00 81.00 85 LEU A CA 1
ATOM 677 C C . LEU A 1 85 ? -2.528 20.797 -1.993 1.00 81.00 85 LEU A C 1
ATOM 679 O O . LEU A 1 85 ? -3.542 20.217 -2.384 1.00 81.00 85 LEU A O 1
ATOM 683 N N . ASN A 1 86 ? -1.935 21.767 -2.687 1.00 81.50 86 ASN A N 1
ATOM 684 C CA . ASN A 1 86 ? -2.392 22.175 -4.015 1.00 81.50 86 ASN A CA 1
ATOM 685 C C . ASN A 1 86 ? -2.063 21.107 -5.067 1.00 81.50 86 ASN A C 1
ATOM 687 O O . ASN A 1 86 ? -2.811 20.937 -6.030 1.00 81.50 86 ASN A O 1
ATOM 691 N N . SER A 1 87 ? -0.965 20.373 -4.870 1.00 80.50 87 SER A N 1
ATOM 692 C CA . SER A 1 87 ? -0.566 19.238 -5.692 1.00 80.50 87 SER A CA 1
ATOM 693 C C . SER A 1 87 ? 0.273 18.235 -4.897 1.00 80.50 87 SER A C 1
ATOM 695 O O . SER A 1 87 ? 0.835 18.560 -3.854 1.00 80.50 87 SER A O 1
ATOM 697 N N . ILE A 1 88 ? 0.401 17.012 -5.418 1.00 78.38 88 ILE A N 1
ATOM 698 C CA . ILE A 1 88 ? 1.284 15.988 -4.838 1.00 78.38 88 ILE A CA 1
ATOM 699 C C . ILE A 1 88 ? 2.774 16.338 -4.970 1.00 78.38 88 ILE A C 1
ATOM 701 O O . ILE A 1 88 ? 3.587 15.819 -4.220 1.00 78.38 88 ILE A O 1
ATOM 705 N N . CYS A 1 89 ? 3.132 17.220 -5.908 1.00 82.75 89 CYS A N 1
ATOM 706 C CA . CYS A 1 89 ? 4.505 17.691 -6.087 1.00 82.75 89 CYS A CA 1
ATOM 707 C C . CYS A 1 89 ? 4.948 18.663 -4.984 1.00 82.75 89 CYS A C 1
ATOM 709 O O . CYS A 1 89 ? 6.138 18.942 -4.879 1.00 82.75 89 CYS A O 1
ATOM 711 N N . ASP A 1 90 ? 3.999 19.198 -4.210 1.00 79.44 90 ASP A N 1
ATOM 712 C CA . ASP A 1 90 ? 4.264 20.114 -3.097 1.00 79.44 90 ASP A CA 1
ATOM 713 C C . ASP A 1 90 ? 4.484 19.375 -1.760 1.00 79.44 90 ASP A C 1
ATOM 715 O O . ASP A 1 90 ? 4.650 20.029 -0.730 1.00 79.44 90 ASP A O 1
ATOM 719 N N . TYR A 1 91 ? 4.434 18.035 -1.771 1.00 79.69 91 TYR A N 1
ATOM 720 C CA . TYR A 1 91 ? 4.695 17.153 -0.628 1.00 79.69 91 TYR A CA 1
ATOM 721 C C . TYR A 1 91 ? 6.174 16.756 -0.580 1.00 79.69 91 TYR A C 1
ATOM 723 O O . TYR A 1 91 ? 6.776 16.866 0.511 1.00 79.69 91 TYR A O 1
#

Organism: NCBI:txid348720

Sequence (91 aa):
MKTIDFTTEQQLLVPPPTDPYDAFRLFIDDDLLDLIVRETNANAVRVGAADNVKRNSQINNWKVLTKEELMTFLGLLLHTGTIRLNSICDY

Mean predicted aligned error: 6.45 Å

InterPro domains: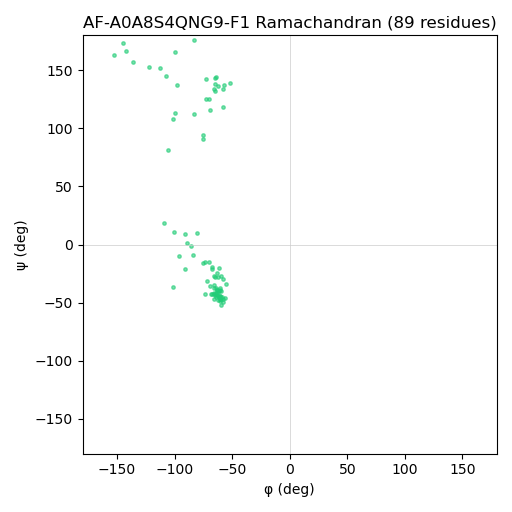
  IPR029526 PiggyBac transposable element-derived protein [PF13843] (19-91)

Solvent-accessible surface area (backbone atoms only — not comparable to full-atom values): 5958 Å² total; per-residue (Å²): 132,86,84,80,80,82,86,67,82,96,66,76,97,54,82,80,59,90,49,74,64,51,50,49,41,76,76,59,38,70,69,58,48,51,49,51,37,51,52,51,45,54,46,47,53,56,57,52,68,39,94,82,60,57,92,84,40,67,58,79,70,65,69,85,63,46,66,68,57,50,52,50,51,52,51,52,55,56,49,56,76,77,52,92,68,98,45,81,89,80,112

Radius of gyration: 20.25 Å; Cα contacts (8 Å, |Δi|>4): 28; chains: 1; bounding box: 56×42×47 Å

=== Feature glossary ===
A reading guide for the features in this record.

Start from the sequence.

  · Sequence gives the chain of amino acids in standard one-letter code (A=alanine, C=cysteine, …, Y=tyrosine), read N→C. It is the only feature that is directly encoded by the gene; all structural features are derived from the folded form of this sequence.

Fold it, and you get atomic coordinates and the backbone conformation that goes with them.

  · Structure coordinates are given as an mmCIF _atom_site loop: one row per atom with element, residue name, chain id, sequence number, and x/y/z position in Å. Only the four main-chain atoms per residue are included here; side chains are omitted to keep the record compact.

  · Backbone dihedral angles. Every residue except chain termini has a φ (preceding-C → N → Cα → C) and a ψ (N → Cα → C → next-N). They are reported in degrees following the IUPAC sign convention. Secondary structure is essentially a statement about which (φ, ψ) basin each residue occupies.

  · Eight-state secondary structure (DSSP): H is the canonical α-helix, G the tighter 3₁₀-helix, I the wider π-helix; E/B are β-structure, T and S are turns and bends, and '-' is everything else. DSSP derives these from the pattern of main-chain N–H···O=C hydrogen bonds, not from the sequence.

  · SS3 is a coarse helix/strand/coil call (letters a/b/c) made by the P-SEA algorithm from inter-Cα distances and dihedrals. It is less detailed than DSSP but needs only Cα positions.

Summarize the fold with a handful of shape descriptors and a per-residue structural alphabet.

  · Radius of gyration (Rg) is the root-mean-square distance of Cα atoms from their centroid — a single number for overall size and compactness. A globular domain of N residues has Rg ≈ 2.2·N^0.38 Å; an extended or disordered chain has a much larger Rg. The Cα contact count is the number of residue pairs whose Cα atoms are within 8 Å and are more than four positions apart in sequence — a standard proxy for tertiary packing density. The bounding box is the smallest axis-aligned box enclosing all Cα atoms.

  · 3Di is Foldseek's structural alphabet. Each residue is assigned one of twenty discrete states based on how its Cα sits relative to its spatial (not sequential) neighbors. Aligning 3Di strings finds structural homologs roughly as well as full 3D superposition, but orders of magnitude faster.

  · Solvent-accessible surface area (SASA) is the area in Å² traced out by the centre of a 1.4 Å probe sphere (a water molecule) rolled over the protein's van der Waals surface (Shrake–Rupley / Lee–Richards construction). Buried residues have near-zero SASA; fully exposed residues can exceed 200 Å². The total SASA scales roughly with the number of surface residues.

Ask how reliable the model is.

  · For AlphaFold models, the B-factor field carries pLDDT — the model's own estimate of local accuracy on a 0–100 scale. Regions with pLDDT<50 should be treated as essentially unmodeled; they often correspond to intrinsically disordered segments.

  · For experimental (PDB) structures, the B-factor (temperature factor) quantifies the positional spread of each atom in the crystal — a combination of thermal vibration and static disorder — in units of Å². High B-factors mark flexible loops or poorly resolved regions; low B-factors mark the rigid, well-ordered core.

  · Predicted Aligned Error (PAE) is an AlphaFold confidence matrix: entry (i, j) is the expected error in the position of residue j, in ångströms, when the prediction is superimposed on the true structure at residue i. Low PAE within a block of residues means that block is internally rigid and well-predicted; high PAE between two blocks means their relative placement is uncertain even if each block individually is confident.

Place it in context: what it resembles, what it is annotated as, and how it looks.

  · Structural nearest neighbors (via Foldseek easy-search vs the PDB). Reported per hit: target PDB id, E-value, and alignment TM-score. A TM-score above ~0.5 is the conventional threshold for 'same fold'.

  · Functional annotations link the protein to curated databases. InterPro entries identify conserved domains and families by matching the sequence against member-database signatures (Pfam, PROSITE, CDD, …). Gene Ontology (GO) terms describe molecular function, biological process, and cellular component in a controlled vocabulary. CATH places the structure in a hierarchical fold classification (Class/Architecture/Topology/Homologous-superfamily). The organism is the source species.

  · The contact map is a binary N×N matrix image: pixel (i, j) is dark where Cα_i and Cα_j are within 8 Å and |i−j|>4. Because the |i−j|>4 filter removes local helical contacts, o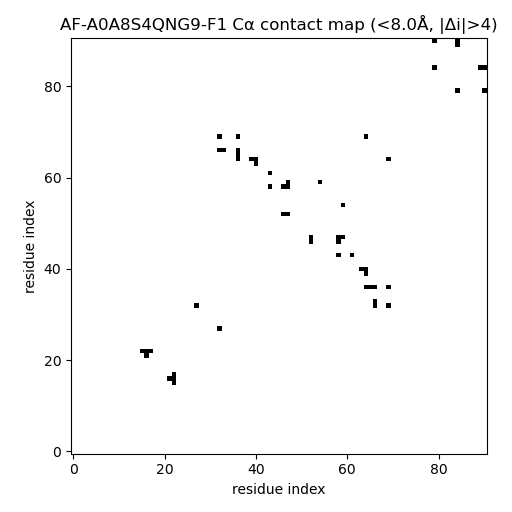ff-diagonal stripes parallel to the main diagonal indicate parallel β-sheets; stripes perpendicular to it indicate antiparallel β-sheets. The Ramachandran plot scatters every residue's (φ, ψ) pair against the sterically allowed regions. The PAE heatmap renders the predicted-aligned-error matrix.

  · Six rendered views show the 3D structure from the faces of a cube — i.e. along ±x, ±y, ±z. Rendering representation is drawn randomly per protein from cartoon (secondary-structure ribbons), sticks (backbone bonds), or molecular surface; coloring is either N→C rainbow (blue at the N-terminus through red at the C-terminus) or one color per chain.